Protein AF-N9E6F7-F1 (afdb_monomer)

Organism: NCBI:txid1217649

pLDDT: mean 86.63, std 19.4, range [39.22, 98.81]

Nearest PDB structures (foldseek):
  2wmn-assembly1_A-2  TM=3.950E-01  e=1.455E+00  Homo sapiens
  5l89-assembly3_Y  TM=5.955E-01  e=9.125E+00  Rhodospirillum rubrum

Sequence (108 aa):
MKKILLICLATLIVGCEKQPEKVDNSSIQKQFDESDKKIEGFLDILDDPNADKELQRKVLCTDYPKIYEQEYLPALLKLSNDEPKEKLIDDFKITTDYYSQKLKIVCD

Structure (mmCIF, N/CA/C/O backbone):
data_AF-N9E6F7-F1
#
_entry.id   AF-N9E6F7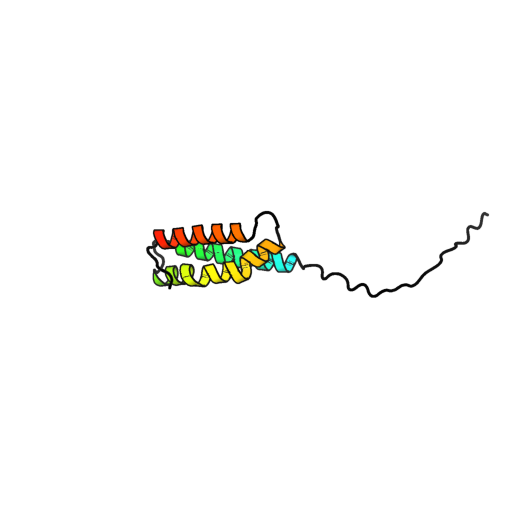-F1
#
loop_
_atom_site.group_PDB
_atom_site.id
_atom_site.type_symbol
_atom_site.label_atom_id
_atom_site.label_alt_id
_atom_site.label_comp_id
_atom_site.label_asym_id
_atom_site.label_entity_id
_atom_site.label_seq_id
_atom_site.pdbx_PDB_ins_code
_atom_site.Cartn_x
_atom_site.Cartn_y
_atom_site.Cartn_z
_atom_site.occupancy
_atom_site.B_iso_or_equiv
_atom_site.auth_seq_id
_atom_site.auth_comp_id
_atom_site.auth_asym_id
_atom_site.auth_atom_id
_atom_site.pdbx_PDB_model_num
ATOM 1 N N . MET A 1 1 ? 58.920 -5.737 -49.117 1.00 42.66 1 MET A N 1
ATOM 2 C CA . MET A 1 1 ? 58.038 -4.732 -49.751 1.00 42.66 1 MET A CA 1
ATOM 3 C C . MET A 1 1 ? 56.847 -5.439 -50.387 1.00 42.66 1 MET A C 1
ATOM 5 O O . MET A 1 1 ? 57.012 -6.070 -51.419 1.00 42.66 1 MET A O 1
ATOM 9 N N . LYS A 1 2 ? 55.668 -5.384 -49.763 1.00 39.22 2 LYS A N 1
ATOM 10 C CA . LYS A 1 2 ? 54.398 -5.812 -50.368 1.00 39.22 2 LYS A CA 1
ATOM 11 C C . LYS A 1 2 ? 53.350 -4.793 -49.930 1.00 39.22 2 LYS A C 1
ATOM 13 O O . LYS A 1 2 ? 53.073 -4.670 -48.743 1.00 39.22 2 LYS A O 1
ATOM 18 N N . LYS A 1 3 ? 52.904 -3.976 -50.884 1.00 44.50 3 LYS A N 1
ATOM 19 C CA . LYS A 1 3 ? 51.923 -2.907 -50.685 1.00 44.50 3 LYS A CA 1
ATOM 20 C C . LYS A 1 3 ? 50.540 -3.554 -50.681 1.00 44.50 3 LYS A C 1
ATOM 22 O O . LYS A 1 3 ? 50.156 -4.141 -51.686 1.00 44.50 3 LYS A O 1
ATOM 27 N N . ILE A 1 4 ? 49.821 -3.458 -49.572 1.00 56.62 4 ILE A N 1
ATOM 28 C CA . ILE A 1 4 ? 48.377 -3.689 -49.533 1.00 56.62 4 ILE A CA 1
ATOM 29 C C . ILE A 1 4 ? 47.777 -2.290 -49.448 1.00 56.62 4 ILE A C 1
ATOM 31 O O . ILE A 1 4 ? 47.978 -1.611 -48.444 1.00 56.62 4 ILE A O 1
ATOM 35 N N . LEU A 1 5 ? 47.133 -1.827 -50.521 1.00 49.12 5 LEU A N 1
ATOM 36 C CA . LEU A 1 5 ? 46.370 -0.584 -50.486 1.00 49.12 5 LEU A CA 1
ATOM 37 C C . LEU A 1 5 ? 44.882 -0.921 -50.537 1.00 49.12 5 LEU A C 1
ATOM 39 O O . LEU A 1 5 ? 44.412 -1.606 -51.443 1.00 49.12 5 LEU A O 1
ATOM 43 N N . LEU A 1 6 ? 44.220 -0.458 -49.482 1.00 48.22 6 LEU A N 1
ATOM 44 C CA . LEU A 1 6 ? 42.845 -0.677 -49.079 1.00 48.22 6 LEU A CA 1
ATOM 45 C C . LEU A 1 6 ? 41.818 -0.263 -50.138 1.00 48.22 6 LEU A C 1
ATOM 47 O O . LEU A 1 6 ? 41.867 0.843 -50.672 1.00 48.22 6 LEU A O 1
ATOM 51 N N . ILE A 1 7 ? 40.805 -1.112 -50.300 1.00 55.66 7 ILE A N 1
ATOM 52 C CA . ILE A 1 7 ? 39.472 -0.733 -50.766 1.00 55.66 7 ILE A CA 1
ATOM 53 C C . ILE A 1 7 ? 38.606 -0.601 -49.510 1.00 55.66 7 ILE A C 1
ATOM 55 O O . ILE A 1 7 ? 38.326 -1.604 -48.862 1.00 55.66 7 ILE A O 1
ATOM 59 N N . CYS A 1 8 ? 38.183 0.617 -49.171 1.00 47.53 8 CYS A N 1
ATOM 60 C CA . CYS A 1 8 ? 37.101 0.852 -48.214 1.00 47.53 8 CYS A CA 1
ATOM 61 C C . CYS A 1 8 ? 36.100 1.818 -48.844 1.00 47.53 8 CYS A C 1
ATOM 63 O O . CYS A 1 8 ? 36.339 3.020 -48.947 1.00 47.53 8 CYS A O 1
ATOM 65 N N . LEU A 1 9 ? 34.988 1.250 -49.299 1.00 47.88 9 LEU A N 1
ATOM 66 C CA . LEU A 1 9 ? 33.821 1.953 -49.802 1.00 47.88 9 LEU A CA 1
ATOM 67 C C . LEU A 1 9 ? 33.026 2.455 -48.585 1.00 47.88 9 LEU A C 1
ATOM 69 O O . LEU A 1 9 ? 32.324 1.683 -47.939 1.00 47.88 9 LEU A O 1
ATOM 73 N N . ALA A 1 10 ? 33.185 3.727 -48.225 1.00 51.00 10 ALA A N 1
ATOM 74 C CA . ALA A 1 10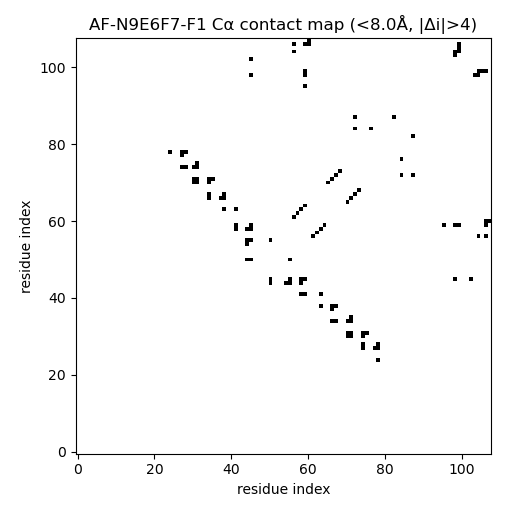 ? 32.410 4.342 -47.153 1.00 51.00 10 ALA A CA 1
ATOM 75 C C . ALA A 1 10 ? 31.055 4.807 -47.703 1.00 51.00 10 ALA A C 1
ATOM 77 O O . ALA A 1 10 ? 30.921 5.914 -48.223 1.00 51.00 10 ALA A O 1
ATOM 78 N N . THR A 1 11 ? 30.037 3.954 -47.601 1.00 52.72 11 THR A N 1
ATOM 79 C CA . THR A 1 11 ? 28.641 4.373 -47.748 1.00 52.72 11 THR A CA 1
ATOM 80 C C . THR A 1 11 ? 28.215 5.092 -46.473 1.00 52.72 11 THR A C 1
ATOM 82 O O . THR A 1 11 ? 27.916 4.464 -45.459 1.00 52.72 11 THR A O 1
ATOM 85 N N . LEU A 1 12 ? 28.198 6.423 -46.522 1.00 53.66 12 LEU A N 1
ATOM 86 C CA . LEU A 1 12 ? 27.534 7.257 -45.527 1.00 53.66 12 LEU A CA 1
ATOM 87 C C . LEU A 1 12 ? 26.023 7.165 -45.752 1.00 53.66 12 LEU A C 1
ATOM 89 O O . LEU A 1 12 ? 25.440 7.974 -46.466 1.00 53.66 12 LEU A O 1
ATOM 93 N N . ILE A 1 13 ? 25.392 6.166 -45.142 1.00 54.69 13 ILE A N 1
ATOM 94 C CA . ILE A 1 13 ? 23.952 6.192 -44.891 1.00 54.69 13 ILE A CA 1
ATOM 95 C C . ILE A 1 13 ? 23.802 6.484 -43.404 1.00 54.69 13 ILE A C 1
ATOM 97 O O . ILE A 1 13 ? 23.622 5.585 -42.590 1.00 54.69 13 ILE A O 1
ATOM 101 N N . VAL A 1 14 ? 23.933 7.756 -43.028 1.00 52.69 14 VAL A N 1
ATOM 102 C CA . VAL A 1 14 ? 23.480 8.204 -41.707 1.00 52.69 14 VAL A CA 1
ATOM 103 C C . VAL A 1 14 ? 21.965 8.352 -41.814 1.00 52.69 14 VAL A C 1
ATOM 105 O O . VAL A 1 14 ? 21.426 9.446 -41.955 1.00 52.69 14 VAL A O 1
ATOM 108 N N . GLY A 1 15 ? 21.273 7.212 -41.847 1.00 47.09 15 GLY A N 1
ATOM 109 C CA . GLY A 1 15 ? 19.871 7.175 -41.479 1.00 47.09 15 GLY A CA 1
ATOM 110 C C . GLY A 1 15 ? 19.807 7.596 -40.020 1.00 47.09 15 GLY A C 1
ATOM 111 O O . GLY A 1 15 ? 20.481 7.011 -39.177 1.00 47.09 15 GLY A O 1
ATOM 112 N N . CYS A 1 16 ? 19.060 8.654 -39.726 1.00 50.81 16 CYS A N 1
ATOM 113 C CA . CYS A 1 16 ? 18.705 9.004 -38.361 1.00 50.81 16 CYS A CA 1
ATOM 114 C C . CYS A 1 16 ? 17.790 7.884 -37.839 1.00 50.81 16 CYS A C 1
ATOM 116 O O . CYS A 1 16 ? 16.566 7.985 -37.900 1.00 50.81 16 CYS A O 1
ATOM 118 N N . GLU A 1 17 ? 18.374 6.767 -37.405 1.00 47.94 17 GLU A N 1
ATOM 119 C CA . GLU A 1 17 ? 17.670 5.834 -36.543 1.00 47.94 17 GLU A CA 1
ATOM 120 C C . GLU A 1 17 ? 17.374 6.611 -35.265 1.00 47.94 17 GLU A C 1
ATOM 122 O O . GLU A 1 17 ? 18.280 6.982 -34.515 1.00 47.94 17 GLU A O 1
ATOM 127 N N . LYS A 1 18 ? 16.091 6.917 -35.042 1.00 53.12 18 LYS A N 1
ATOM 128 C CA . LYS A 1 18 ? 15.608 7.243 -33.706 1.00 53.12 18 LYS A CA 1
ATOM 129 C C . LYS A 1 18 ? 16.030 6.077 -32.825 1.00 53.12 18 LYS A C 1
ATOM 131 O O . LYS A 1 18 ? 15.465 4.990 -32.914 1.00 53.12 18 LYS A O 1
ATOM 136 N N . GLN A 1 19 ? 17.077 6.307 -32.047 1.00 44.16 19 GLN A N 1
ATOM 137 C CA . GLN A 1 19 ? 17.545 5.395 -31.025 1.00 44.16 19 GLN A CA 1
ATOM 138 C C . GLN A 1 19 ? 16.320 5.043 -30.168 1.00 44.16 19 GLN A C 1
ATOM 140 O O . GLN A 1 19 ? 15.638 5.973 -29.726 1.00 44.16 19 GLN A O 1
ATOM 145 N N . PRO A 1 20 ? 15.968 3.755 -29.989 1.00 48.47 20 PRO A N 1
ATOM 146 C CA . PRO A 1 20 ? 14.868 3.410 -29.102 1.00 48.47 20 PRO A CA 1
ATOM 147 C C . PRO A 1 20 ? 15.202 4.015 -27.742 1.00 48.47 20 PRO A C 1
ATOM 149 O O . PRO A 1 20 ? 16.326 3.839 -27.258 1.00 48.47 20 PRO A O 1
ATOM 152 N N . GLU A 1 21 ? 14.274 4.799 -27.189 1.00 51.88 21 GLU A N 1
ATOM 153 C CA . GLU A 1 21 ? 14.399 5.362 -25.848 1.00 51.88 21 GLU A CA 1
ATOM 154 C C . GLU A 1 21 ? 14.789 4.212 -24.921 1.00 51.88 21 GLU A C 1
ATOM 156 O O . GLU A 1 21 ? 14.015 3.279 -24.700 1.00 51.88 21 GLU A O 1
ATOM 161 N N . LYS A 1 22 ? 16.045 4.210 -24.462 1.00 55.16 22 LYS A N 1
ATOM 162 C CA . LYS A 1 22 ? 16.490 3.241 -23.472 1.00 55.16 22 LYS A CA 1
ATOM 163 C C . LYS A 1 22 ? 15.675 3.554 -22.233 1.00 55.16 22 LYS A C 1
ATOM 165 O O . LYS A 1 22 ? 15.907 4.581 -21.604 1.00 55.16 22 LYS A O 1
ATOM 170 N N . VAL A 1 23 ? 14.703 2.696 -21.947 1.00 62.00 23 VAL A N 1
ATOM 171 C CA . VAL A 1 23 ? 13.989 2.646 -20.676 1.00 62.00 23 VAL A CA 1
ATOM 172 C C . VAL A 1 23 ? 15.038 2.813 -19.576 1.00 62.00 23 VAL A C 1
ATOM 174 O O . VAL A 1 23 ? 15.947 1.988 -19.454 1.00 62.00 23 VAL A O 1
ATOM 177 N N . ASP A 1 24 ? 14.999 3.944 -18.868 1.00 77.62 24 ASP A N 1
ATOM 178 C CA . ASP A 1 24 ? 15.973 4.240 -17.822 1.00 77.62 24 ASP A CA 1
ATOM 179 C C . ASP A 1 24 ? 15.633 3.393 -16.599 1.00 77.62 24 ASP A C 1
A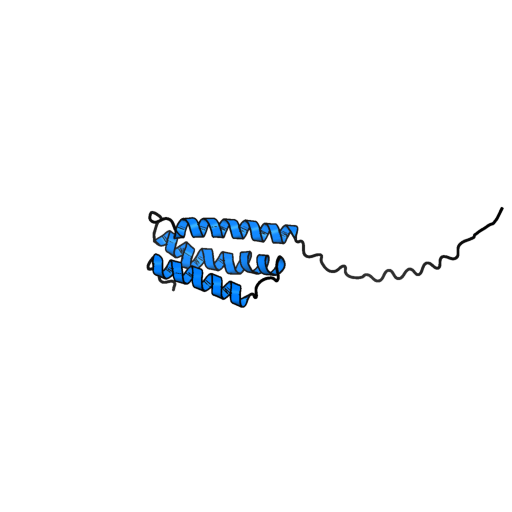TOM 181 O O . ASP A 1 24 ? 14.905 3.808 -15.693 1.00 77.62 24 ASP A O 1
ATOM 185 N N . ASN A 1 25 ? 16.161 2.171 -16.606 1.00 81.56 25 ASN A N 1
ATOM 186 C CA . ASN A 1 25 ? 15.986 1.212 -15.526 1.00 81.56 25 ASN A CA 1
ATOM 187 C C . ASN A 1 25 ? 16.418 1.794 -14.174 1.00 81.56 25 ASN A C 1
ATOM 189 O O . ASN A 1 25 ? 15.869 1.386 -13.160 1.00 81.56 25 ASN A O 1
ATOM 193 N N . SER A 1 26 ? 17.337 2.771 -14.131 1.00 88.62 26 SER A N 1
ATOM 194 C CA . SER A 1 26 ? 17.747 3.396 -12.869 1.00 88.62 26 SER A CA 1
ATOM 195 C C . SER A 1 26 ? 16.647 4.281 -12.276 1.00 88.62 26 SER A C 1
ATOM 197 O O . SER A 1 26 ? 16.376 4.210 -11.078 1.00 88.62 26 SER A O 1
ATOM 199 N N . SER A 1 27 ? 15.948 5.055 -13.112 1.00 93.75 27 SER A N 1
ATOM 200 C CA . SER A 1 27 ? 14.810 5.867 -12.676 1.00 93.75 27 SER A CA 1
ATOM 201 C C . SER A 1 27 ? 13.613 5.006 -12.279 1.00 93.75 27 SER A C 1
ATOM 203 O O . SER A 1 27 ? 12.904 5.353 -11.337 1.00 93.75 27 SER A O 1
ATOM 205 N N . ILE A 1 28 ? 13.370 3.901 -12.989 1.00 94.62 28 ILE A N 1
ATOM 206 C CA . ILE A 1 28 ? 12.253 2.994 -12.686 1.00 94.62 28 ILE A CA 1
ATOM 207 C C . ILE A 1 28 ? 12.533 2.209 -11.408 1.00 94.62 28 ILE A C 1
ATOM 209 O O . ILE A 1 28 ? 11.644 2.112 -10.569 1.00 94.62 28 ILE A O 1
ATOM 213 N N . GLN A 1 29 ? 13.762 1.717 -11.225 1.00 96.06 29 GLN A N 1
ATOM 214 C CA . GLN A 1 29 ? 14.172 1.064 -9.983 1.00 96.06 29 GLN A CA 1
ATOM 215 C C . GLN A 1 29 ? 13.997 2.008 -8.796 1.00 96.06 29 GLN A C 1
ATOM 217 O O . GLN A 1 29 ? 13.399 1.634 -7.798 1.00 96.06 29 GLN A O 1
ATOM 222 N N . LYS A 1 30 ? 14.426 3.267 -8.932 1.00 96.94 30 LYS A N 1
ATOM 223 C CA . LYS A 1 30 ? 14.234 4.266 -7.881 1.00 96.94 30 LYS A CA 1
ATOM 224 C C . LYS A 1 30 ? 12.753 4.495 -7.555 1.00 96.94 30 LYS A C 1
ATOM 226 O O . LYS A 1 30 ? 12.404 4.573 -6.383 1.00 96.94 30 LYS A O 1
ATOM 231 N N . GLN A 1 31 ? 11.889 4.606 -8.568 1.00 96.56 31 GLN A N 1
ATOM 232 C CA . GLN A 1 31 ? 10.445 4.746 -8.351 1.00 96.56 31 GLN A CA 1
ATOM 233 C C . GLN A 1 31 ? 9.868 3.522 -7.627 1.00 96.56 31 GLN A C 1
ATOM 235 O O . GLN A 1 31 ? 9.075 3.688 -6.701 1.00 96.56 31 GLN A O 1
ATOM 240 N N . PHE A 1 32 ? 10.282 2.315 -8.026 1.00 97.38 32 PHE A N 1
ATOM 241 C CA . PHE A 1 32 ? 9.904 1.076 -7.356 1.00 97.38 32 PHE A CA 1
ATOM 242 C C . PHE A 1 32 ? 10.326 1.109 -5.883 1.00 97.38 32 PHE A C 1
ATOM 244 O O . PHE A 1 32 ? 9.451 1.063 -5.025 1.00 97.38 32 PHE A O 1
ATOM 251 N N . ASP A 1 33 ? 11.613 1.320 -5.593 1.00 98.19 33 ASP A N 1
ATOM 252 C CA . ASP A 1 33 ? 12.167 1.333 -4.231 1.00 98.19 33 ASP A CA 1
ATOM 253 C C . ASP A 1 33 ? 11.481 2.379 -3.329 1.00 98.19 33 ASP A C 1
ATOM 255 O O . ASP A 1 33 ? 11.178 2.124 -2.163 1.00 98.19 33 ASP A O 1
ATOM 259 N N . GLU A 1 34 ? 11.210 3.579 -3.856 1.00 98.50 34 GLU A N 1
ATOM 260 C CA . GLU A 1 34 ? 10.521 4.635 -3.107 1.00 98.50 34 GLU A CA 1
ATOM 261 C C . GLU A 1 34 ? 9.063 4.273 -2.805 1.00 98.50 34 GLU A C 1
ATOM 263 O O . GLU A 1 34 ? 8.573 4.568 -1.713 1.00 98.50 34 GLU A O 1
ATOM 268 N N . SER A 1 35 ? 8.362 3.654 -3.757 1.00 98.56 35 SER A N 1
ATOM 269 C CA . SER A 1 35 ? 6.977 3.214 -3.567 1.00 98.56 35 SER A CA 1
ATOM 270 C C . SER A 1 35 ? 6.868 1.997 -2.646 1.00 98.56 35 SER A C 1
ATOM 272 O O . SER A 1 35 ? 5.985 1.974 -1.792 1.00 98.56 35 SER A O 1
ATOM 274 N N . ASP A 1 36 ? 7.801 1.050 -2.743 1.00 98.50 36 ASP A N 1
ATOM 275 C CA . ASP A 1 36 ? 7.896 -0.138 -1.890 1.00 98.50 36 ASP A CA 1
ATOM 276 C C . ASP A 1 36 ? 8.096 0.269 -0.427 1.00 98.50 36 ASP A C 1
ATOM 278 O O . ASP A 1 36 ? 7.307 -0.089 0.442 1.00 98.50 36 ASP A O 1
ATOM 282 N N . LYS A 1 37 ? 9.029 1.191 -0.170 1.00 98.81 37 LYS A N 1
ATOM 283 C CA . LYS A 1 37 ? 9.246 1.753 1.169 1.00 98.81 37 LYS A CA 1
ATOM 284 C C . LYS A 1 37 ? 8.018 2.473 1.744 1.00 98.81 37 LYS A C 1
ATOM 286 O O . LYS A 1 37 ? 7.797 2.461 2.955 1.00 98.81 37 LYS A O 1
ATOM 291 N N . LYS A 1 38 ? 7.222 3.154 0.909 1.00 98.75 38 LYS A N 1
ATOM 292 C CA . LYS A 1 38 ? 5.950 3.752 1.366 1.00 98.75 38 LYS A CA 1
ATOM 293 C C . LYS A 1 38 ? 4.958 2.659 1.761 1.00 98.75 38 LYS A C 1
ATOM 295 O O . LYS A 1 38 ? 4.289 2.807 2.779 1.00 98.75 38 LYS A O 1
ATOM 300 N N . ILE A 1 39 ? 4.881 1.588 0.970 1.00 98.81 39 ILE A N 1
ATOM 301 C CA . ILE A 1 39 ? 4.021 0.434 1.239 1.00 98.81 39 ILE A CA 1
ATOM 302 C C . ILE A 1 39 ? 4.424 -0.246 2.549 1.00 98.81 39 ILE A C 1
ATOM 304 O O . ILE A 1 39 ? 3.545 -0.478 3.372 1.00 98.81 39 ILE A O 1
ATOM 308 N N . GLU A 1 40 ? 5.715 -0.471 2.803 1.00 98.75 40 GLU A N 1
ATOM 309 C CA . GLU A 1 40 ? 6.201 -0.979 4.096 1.00 98.75 40 GLU A CA 1
ATOM 310 C C . GLU A 1 40 ? 5.666 -0.136 5.267 1.00 98.75 40 GLU A C 1
ATOM 312 O O . GLU A 1 40 ? 5.055 -0.666 6.193 1.00 98.75 40 GLU A O 1
ATOM 317 N N . GLY A 1 41 ? 5.783 1.194 5.178 1.00 98.75 41 GLY A N 1
ATOM 318 C CA . GLY A 1 41 ? 5.261 2.097 6.208 1.00 98.75 41 GLY A CA 1
ATOM 319 C C . GLY A 1 41 ? 3.733 2.066 6.355 1.00 98.75 41 GLY A C 1
ATOM 320 O O . G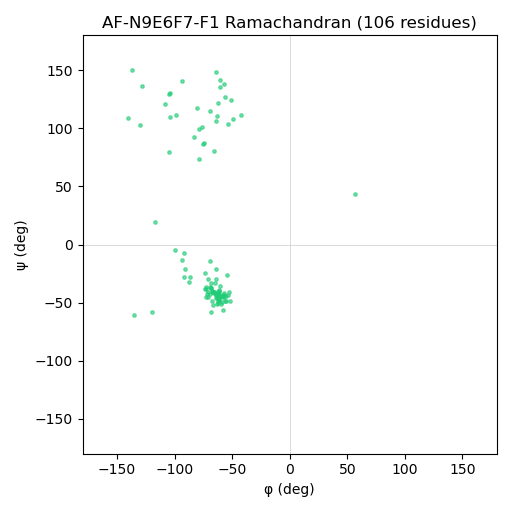LY A 1 41 ? 3.209 2.286 7.447 1.00 98.75 41 GLY A O 1
ATOM 321 N N . PHE A 1 42 ? 2.991 1.781 5.283 1.00 98.81 42 PHE A N 1
ATOM 322 C CA . PHE A 1 42 ? 1.548 1.558 5.369 1.00 98.81 42 PHE A CA 1
ATOM 323 C C . PHE A 1 42 ? 1.220 0.258 6.096 1.00 98.81 42 PHE A C 1
ATOM 325 O O . PHE A 1 42 ? 0.322 0.254 6.937 1.00 98.81 42 PHE A O 1
ATOM 332 N N . LEU A 1 43 ? 1.949 -0.821 5.811 1.00 98.81 43 LEU A N 1
ATOM 333 C CA . LEU A 1 43 ? 1.771 -2.103 6.489 1.00 98.81 43 LEU A CA 1
ATOM 334 C C . LEU A 1 43 ? 2.075 -1.979 7.986 1.00 98.81 43 LEU A C 1
ATOM 336 O O . LEU A 1 43 ? 1.267 -2.436 8.790 1.00 98.81 43 LEU A O 1
ATOM 340 N N . ASP A 1 44 ? 3.127 -1.247 8.368 1.00 98.75 44 ASP A N 1
ATOM 341 C CA . ASP A 1 44 ? 3.434 -0.949 9.774 1.00 98.75 44 ASP A CA 1
ATO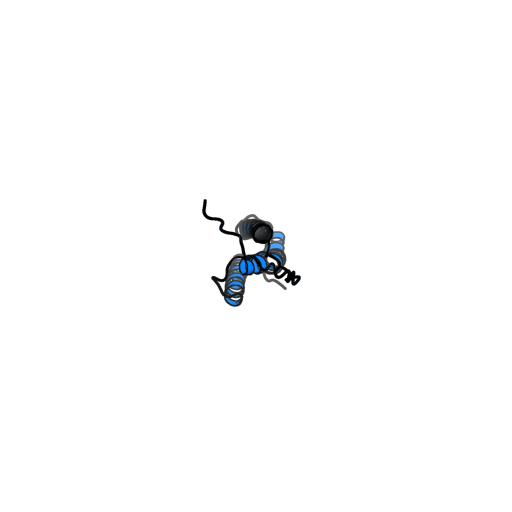M 342 C C . ASP A 1 44 ? 2.246 -0.287 10.503 1.00 98.75 44 ASP A C 1
ATOM 344 O O . ASP A 1 44 ? 1.882 -0.686 11.610 1.00 98.75 44 ASP A O 1
ATOM 348 N N . ILE A 1 45 ? 1.584 0.693 9.871 1.00 98.75 45 ILE A N 1
ATOM 349 C CA . ILE A 1 45 ? 0.395 1.367 10.431 1.00 98.75 45 ILE A CA 1
ATOM 350 C C . ILE A 1 45 ? -0.798 0.406 10.543 1.00 98.75 45 ILE A C 1
ATOM 352 O O . ILE A 1 45 ? -1.561 0.452 11.515 1.00 98.75 45 ILE A O 1
ATOM 356 N N . LEU A 1 46 ? -1.002 -0.440 9.532 1.00 98.75 46 LEU A N 1
ATOM 357 C CA . LEU A 1 46 ? -2.116 -1.389 9.496 1.00 98.75 46 LEU A CA 1
ATOM 358 C C . LEU A 1 46 ? -1.920 -2.566 10.465 1.00 98.75 46 LEU A C 1
ATOM 360 O O . LEU A 1 46 ? -2.905 -3.165 10.909 1.00 98.75 46 LEU A O 1
ATOM 364 N N . ASP A 1 47 ? -0.674 -2.892 10.811 1.00 98.56 47 ASP A N 1
ATOM 365 C CA . ASP A 1 47 ? -0.333 -3.949 11.759 1.00 98.56 47 ASP A CA 1
ATOM 366 C C . ASP A 1 47 ? -0.201 -3.479 13.209 1.00 98.56 47 ASP A C 1
ATOM 368 O O . ASP A 1 47 ? -0.394 -4.303 14.108 1.00 98.56 47 ASP A O 1
ATOM 372 N N . ASP A 1 48 ? 0.032 -2.186 13.459 1.00 98.38 48 ASP A N 1
ATOM 373 C CA . ASP A 1 48 ? 0.087 -1.635 14.814 1.00 98.38 48 ASP A CA 1
ATOM 374 C C . ASP A 1 48 ? -1.305 -1.637 15.489 1.00 98.38 48 ASP A C 1
ATOM 376 O O . ASP A 1 48 ? -2.216 -0.911 15.070 1.00 98.38 48 ASP A O 1
ATOM 380 N N . PRO A 1 49 ? -1.504 -2.409 16.577 1.00 96.12 49 PRO A N 1
ATOM 381 C CA . PRO A 1 49 ? -2.770 -2.421 17.307 1.00 96.12 49 PRO A CA 1
ATOM 382 C C . PRO A 1 49 ? -3.057 -1.113 18.062 1.00 96.12 49 PRO A C 1
ATOM 384 O O . PRO A 1 49 ? -4.192 -0.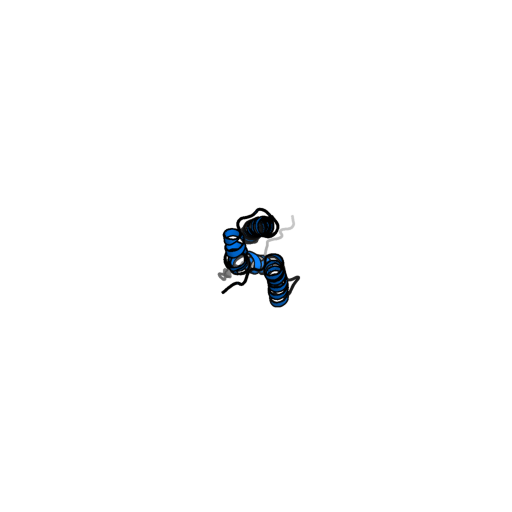917 18.498 1.00 96.12 49 PRO A O 1
ATOM 387 N N . ASN A 1 50 ? -2.058 -0.241 18.237 1.00 97.62 50 ASN A N 1
ATOM 388 C CA . ASN A 1 50 ? -2.179 1.043 18.930 1.00 97.62 50 ASN A CA 1
ATOM 389 C C . ASN A 1 50 ? -2.320 2.235 17.975 1.00 97.62 50 ASN A C 1
ATOM 391 O O . ASN A 1 50 ? -2.505 3.360 18.446 1.00 97.62 50 ASN A O 1
ATOM 395 N N . ALA A 1 51 ? -2.229 2.015 16.660 1.00 97.62 51 ALA A N 1
ATOM 396 C CA . ALA A 1 51 ? -2.402 3.079 15.686 1.00 97.62 51 ALA A CA 1
ATOM 397 C C . ALA A 1 51 ? -3.826 3.650 15.732 1.00 97.62 51 ALA A C 1
ATOM 399 O O . ALA A 1 51 ? -4.808 2.957 16.014 1.00 97.62 51 ALA A O 1
ATOM 400 N N . ASP A 1 52 ? -3.933 4.941 15.421 1.00 97.94 52 ASP A N 1
ATOM 401 C CA . ASP A 1 52 ? -5.218 5.617 15.315 1.00 97.94 52 ASP A CA 1
ATOM 402 C C . ASP A 1 52 ? -6.095 4.976 14.222 1.00 97.94 52 ASP A C 1
ATOM 404 O O . ASP A 1 52 ? -5.638 4.681 13.114 1.00 97.94 52 ASP A O 1
ATOM 408 N N . LYS A 1 53 ? -7.381 4.766 14.527 1.00 97.62 53 LYS A N 1
ATOM 409 C CA . LYS A 1 53 ? -8.306 4.062 13.628 1.00 97.62 53 LYS A CA 1
ATOM 410 C C . LYS A 1 53 ? -8.617 4.838 12.354 1.00 97.62 53 LYS A C 1
ATOM 412 O O . LYS A 1 53 ? -8.801 4.224 11.302 1.00 97.62 53 LYS A O 1
ATOM 417 N N . GLU A 1 54 ? -8.662 6.162 12.426 1.00 97.88 54 GLU A N 1
ATOM 418 C CA . GLU A 1 54 ? -8.905 7.006 11.258 1.00 97.88 54 GLU A CA 1
ATOM 419 C C . GLU A 1 54 ? -7.674 7.024 10.350 1.00 97.88 54 GLU A C 1
ATOM 421 O O . GLU A 1 54 ? -7.812 6.959 9.127 1.00 97.88 54 GLU A O 1
ATOM 426 N N . LEU A 1 55 ? -6.472 7.016 10.937 1.00 98.50 55 LEU A N 1
ATOM 427 C CA . LEU A 1 55 ? -5.228 6.833 10.195 1.00 98.50 55 LEU A CA 1
ATOM 428 C C . LEU A 1 55 ? -5.191 5.470 9.493 1.00 98.50 55 LEU A C 1
ATOM 430 O O . LEU A 1 55 ? -4.920 5.419 8.293 1.00 98.50 55 LEU A O 1
ATOM 434 N N . GLN A 1 56 ? -5.529 4.384 10.195 1.00 98.75 56 GLN A N 1
ATOM 435 C CA . GLN A 1 56 ? -5.639 3.052 9.589 1.00 98.75 56 GLN A CA 1
ATOM 436 C C . GLN A 1 56 ? -6.641 3.035 8.428 1.00 98.75 56 GLN A C 1
ATOM 438 O O . GLN A 1 56 ? -6.337 2.488 7.370 1.00 98.75 56 GLN A O 1
ATOM 443 N N . ARG A 1 57 ? -7.812 3.676 8.582 1.00 98.62 57 ARG A N 1
ATOM 444 C CA . ARG A 1 57 ? -8.803 3.784 7.498 1.00 98.62 57 ARG A CA 1
ATOM 445 C C . ARG A 1 57 ? -8.257 4.564 6.309 1.00 98.62 57 ARG A C 1
ATOM 447 O O . ARG A 1 57 ? -8.409 4.116 5.178 1.00 98.62 57 ARG A O 1
ATOM 454 N N . LYS A 1 58 ? -7.606 5.705 6.544 1.00 98.62 58 LYS A N 1
ATOM 455 C CA . LYS A 1 58 ? -7.013 6.522 5.477 1.00 98.62 58 LYS A CA 1
ATOM 456 C C . LYS A 1 58 ? -5.943 5.748 4.704 1.00 98.62 58 LYS A C 1
ATOM 458 O O . LYS A 1 58 ? -5.933 5.782 3.474 1.00 98.62 58 LYS A O 1
ATOM 463 N N . VAL A 1 59 ? -5.073 5.033 5.417 1.00 98.75 59 VAL A N 1
ATOM 464 C CA . VAL A 1 59 ? -4.035 4.204 4.801 1.00 98.75 59 VAL A CA 1
ATOM 465 C C . VAL A 1 59 ? -4.661 3.086 3.975 1.00 98.75 59 VAL A C 1
ATOM 467 O O . VAL A 1 59 ? -4.351 2.972 2.792 1.00 98.75 59 VAL A O 1
ATOM 470 N N . LEU A 1 60 ? -5.585 2.319 4.560 1.00 98.75 60 LEU A N 1
ATOM 471 C CA . LEU A 1 60 ? -6.207 1.175 3.897 1.00 98.75 60 LEU A CA 1
ATOM 472 C C . LEU A 1 60 ? -7.039 1.573 2.673 1.00 98.75 60 LEU A C 1
ATOM 474 O O . LEU A 1 60 ? -6.938 0.937 1.630 1.00 98.75 60 LEU A O 1
ATOM 478 N N . CYS A 1 61 ? -7.869 2.608 2.801 1.00 98.56 61 CYS A N 1
ATOM 479 C CA . CYS A 1 61 ? -8.879 2.942 1.799 1.00 98.56 61 CYS A CA 1
ATOM 480 C C . CYS A 1 61 ? -8.413 3.975 0.771 1.00 98.56 61 CYS A C 1
ATOM 482 O O . CYS A 1 61 ? -9.101 4.201 -0.220 1.00 98.56 61 CYS A O 1
ATOM 484 N N . THR A 1 62 ? -7.295 4.668 1.003 1.00 98.56 62 THR A N 1
ATOM 485 C CA . THR A 1 62 ? -6.850 5.743 0.104 1.00 98.56 62 THR A CA 1
ATOM 486 C C . THR A 1 62 ? -5.367 5.670 -0.200 1.00 98.56 62 THR A C 1
ATOM 488 O O . THR A 1 62 ? -5.000 5.544 -1.367 1.00 98.56 62 THR A O 1
ATOM 491 N N . ASP A 1 63 ? -4.505 5.775 0.811 1.00 98.75 63 ASP A N 1
ATOM 492 C CA . ASP A 1 63 ? -3.081 6.008 0.548 1.00 98.75 63 ASP A CA 1
ATOM 493 C C . ASP A 1 63 ? -2.403 4.771 -0.046 1.00 98.75 63 ASP A C 1
ATOM 495 O O . ASP A 1 63 ? -1.685 4.890 -1.041 1.00 98.75 63 ASP A O 1
ATOM 499 N N . TYR A 1 64 ? -2.670 3.587 0.512 1.00 98.69 64 TYR A N 1
ATOM 500 C CA . TYR A 1 64 ? -2.069 2.346 0.040 1.00 98.69 64 TYR A CA 1
ATOM 501 C C . TYR A 1 64 ? -2.556 1.973 -1.373 1.00 98.69 64 TYR A C 1
ATOM 503 O O . TYR A 1 64 ? -1.697 1.861 -2.252 1.00 98.69 64 TYR A O 1
ATOM 511 N N . PRO A 1 65 ? -3.873 1.908 -1.677 1.00 98.56 65 PRO A N 1
ATOM 512 C CA . PRO A 1 65 ? -4.341 1.677 -3.049 1.00 98.56 65 PRO A CA 1
ATOM 513 C C . PRO A 1 65 ? -3.760 2.665 -4.057 1.00 98.56 65 PRO A C 1
ATOM 515 O O . PRO A 1 65 ? -3.277 2.268 -5.116 1.00 98.56 65 PRO A O 1
ATOM 518 N N . LYS A 1 66 ? -3.707 3.953 -3.701 1.00 98.69 66 LYS A N 1
ATOM 519 C CA . LYS A 1 66 ? -3.171 4.983 -4.588 1.00 98.69 66 LYS A CA 1
ATOM 520 C C . LYS A 1 66 ? -1.696 4.757 -4.923 1.00 98.69 66 LYS A C 1
ATOM 522 O O . LYS A 1 66 ? -1.337 4.813 -6.096 1.00 98.69 66 LYS A O 1
ATOM 527 N N . ILE A 1 67 ? -0.840 4.530 -3.923 1.00 98.69 67 ILE A N 1
ATOM 528 C CA . ILE A 1 67 ? 0.595 4.299 -4.161 1.00 98.69 67 ILE A CA 1
ATOM 529 C C . ILE A 1 67 ? 0.814 2.988 -4.915 1.00 98.69 67 ILE A C 1
ATOM 531 O O . ILE A 1 67 ? 1.621 2.953 -5.846 1.00 98.69 67 ILE A O 1
ATOM 535 N N . TYR A 1 68 ? 0.070 1.938 -4.560 1.00 98.62 68 TYR A N 1
ATOM 536 C CA . TYR A 1 68 ? 0.174 0.647 -5.225 1.00 98.62 68 TYR A CA 1
ATOM 537 C C . TYR A 1 68 ? -0.143 0.763 -6.723 1.00 98.62 68 TYR A C 1
ATOM 539 O O . TYR A 1 68 ? 0.659 0.366 -7.566 1.00 98.62 68 TYR A O 1
ATOM 547 N N . GLU A 1 69 ? -1.277 1.372 -7.070 1.00 97.94 69 GLU A N 1
ATOM 548 C CA . GLU A 1 69 ? -1.743 1.466 -8.456 1.00 97.94 69 GLU A CA 1
ATOM 549 C C . GLU A 1 69 ? -0.952 2.467 -9.304 1.00 97.94 69 GLU A C 1
ATOM 5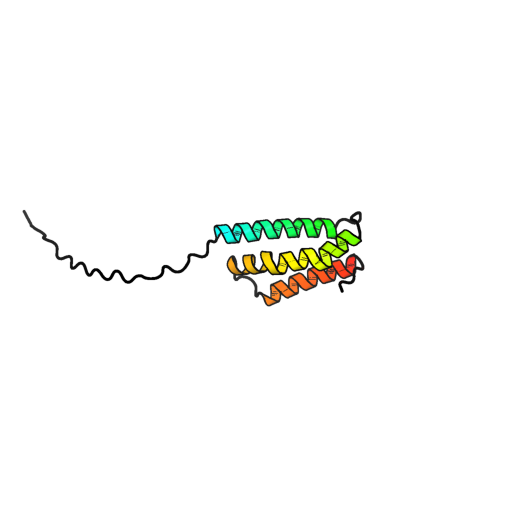51 O O . GLU A 1 69 ? -0.727 2.229 -10.493 1.00 97.94 69 GLU A O 1
ATOM 556 N N . GLN A 1 70 ? -0.562 3.607 -8.725 1.00 98.25 70 GLN A N 1
ATOM 557 C CA . GLN A 1 70 ? 0.013 4.721 -9.486 1.00 98.25 70 GLN A CA 1
ATOM 558 C C . GLN A 1 70 ? 1.537 4.667 -9.570 1.00 98.25 70 GLN A C 1
ATOM 560 O O . GLN A 1 70 ? 2.108 5.180 -10.535 1.00 98.25 70 GLN A O 1
ATOM 565 N N . GLU A 1 71 ? 2.199 4.071 -8.578 1.00 98.06 71 GLU A N 1
ATOM 566 C CA . GLU A 1 71 ? 3.658 4.081 -8.481 1.00 98.06 71 GLU A CA 1
ATOM 567 C C . GLU A 1 71 ? 4.242 2.668 -8.518 1.00 98.06 71 GLU A C 1
ATOM 569 O O . GLU A 1 71 ? 5.015 2.362 -9.427 1.00 98.06 71 GLU A O 1
ATOM 574 N N . TYR A 1 72 ? 3.833 1.805 -7.586 1.00 98.19 72 TYR A N 1
ATOM 575 C CA . TYR A 1 72 ? 4.455 0.496 -7.384 1.00 98.19 72 TYR A CA 1
ATOM 576 C C . TYR A 1 72 ? 4.206 -0.466 -8.545 1.00 98.19 72 TYR A C 1
ATOM 578 O O . TYR A 1 72 ? 5.148 -0.921 -9.195 1.00 98.19 72 TYR A O 1
ATOM 586 N N . LEU A 1 73 ? 2.937 -0.745 -8.857 1.00 97.38 73 LEU A N 1
ATOM 587 C CA . LEU A 1 73 ? 2.559 -1.725 -9.873 1.00 97.38 73 LEU A CA 1
ATOM 588 C C . LEU A 1 73 ? 3.107 -1.360 -11.267 1.00 97.38 73 LEU A C 1
ATOM 590 O O . LEU A 1 73 ? 3.683 -2.232 -11.920 1.00 97.38 73 LEU A O 1
ATOM 594 N N . PRO A 1 74 ? 3.019 -0.101 -11.749 1.00 96.44 74 PRO A N 1
ATOM 595 C CA . PRO A 1 74 ? 3.608 0.269 -13.033 1.00 96.44 74 PRO A CA 1
ATOM 596 C C . PRO A 1 74 ? 5.136 0.164 -13.066 1.00 96.44 74 PRO A C 1
ATOM 598 O O . PRO A 1 74 ? 5.689 -0.116 -14.130 1.00 96.44 74 PRO A O 1
ATOM 601 N N . ALA A 1 75 ? 5.825 0.423 -11.949 1.00 96.94 75 ALA A N 1
ATOM 602 C CA . ALA A 1 75 ? 7.276 0.280 -11.873 1.00 96.94 75 ALA A CA 1
ATOM 603 C C . ALA A 1 75 ? 7.680 -1.202 -11.867 1.00 96.94 75 ALA A C 1
ATOM 605 O O . ALA A 1 75 ? 8.529 -1.601 -12.663 1.00 96.94 75 ALA A O 1
ATOM 606 N N . LEU A 1 76 ? 6.998 -2.029 -11.068 1.00 96.25 76 LEU A N 1
ATOM 607 C CA . LEU A 1 76 ? 7.205 -3.476 -11.008 1.00 96.25 76 LEU A CA 1
ATOM 608 C C . LEU A 1 76 ? 7.047 -4.133 -12.386 1.00 96.25 76 LEU A C 1
ATOM 610 O O . LEU A 1 76 ? 7.947 -4.839 -12.828 1.00 96.25 76 LEU A O 1
ATOM 614 N N . LEU A 1 77 ? 5.965 -3.825 -13.109 1.00 95.56 77 LEU A N 1
ATOM 615 C CA . LEU A 1 77 ? 5.698 -4.372 -14.450 1.00 95.56 77 LEU A CA 1
ATOM 616 C C . LEU A 1 77 ? 6.727 -3.955 -15.513 1.00 95.56 77 LEU A C 1
ATOM 618 O O . LEU A 1 77 ? 6.821 -4.581 -16.565 1.00 95.56 77 LEU A O 1
ATOM 622 N N . LYS A 1 78 ? 7.473 -2.866 -15.290 1.00 94.81 78 LYS A N 1
ATOM 623 C CA . LYS A 1 78 ? 8.570 -2.454 -16.182 1.00 94.81 78 LYS A CA 1
ATOM 624 C C . LYS A 1 78 ? 9.889 -3.139 -15.829 1.00 94.81 78 LYS A C 1
ATOM 626 O O . LYS A 1 78 ? 10.736 -3.283 -16.708 1.00 94.81 78 LYS A O 1
ATOM 631 N N . LEU A 1 79 ? 10.076 -3.513 -14.563 1.00 93.81 79 LEU A N 1
ATOM 632 C CA . LEU A 1 79 ? 11.291 -4.160 -14.059 1.00 93.81 79 LEU A CA 1
ATOM 633 C C . LEU A 1 79 ? 11.249 -5.684 -14.212 1.00 93.81 79 LEU A C 1
ATOM 635 O O . LEU A 1 79 ? 12.292 -6.297 -14.428 1.00 93.81 79 LEU A O 1
ATOM 639 N N . SER A 1 80 ? 10.063 -6.289 -14.119 1.00 87.75 80 SER A N 1
ATOM 640 C CA . SER A 1 80 ? 9.854 -7.736 -14.181 1.00 87.75 80 SER A CA 1
ATOM 641 C C . SER A 1 80 ? 8.640 -8.094 -15.045 1.00 87.75 80 SER A C 1
ATOM 643 O O . SER A 1 80 ? 7.675 -7.340 -15.137 1.00 87.75 80 SER A O 1
ATOM 645 N N . ASN A 1 81 ? 8.700 -9.276 -15.666 1.00 82.94 81 ASN A N 1
ATOM 646 C CA . ASN A 1 81 ? 7.580 -9.912 -16.368 1.00 82.94 81 ASN A CA 1
ATOM 647 C C . ASN A 1 81 ? 7.180 -11.244 -15.705 1.00 82.94 81 ASN A C 1
ATOM 649 O O . ASN A 1 81 ? 6.577 -12.094 -16.358 1.00 82.94 81 ASN A O 1
ATOM 653 N N . ASP A 1 82 ? 7.572 -11.458 -14.446 1.00 85.75 82 ASP A N 1
ATOM 654 C CA . ASP A 1 82 ? 7.427 -12.756 -13.775 1.00 85.75 82 ASP A CA 1
ATOM 655 C C . ASP A 1 82 ? 5.967 -13.083 -13.443 1.00 85.75 82 ASP A C 1
ATOM 657 O O . ASP A 1 82 ? 5.586 -14.251 -13.432 1.00 85.75 82 ASP A O 1
ATOM 661 N N . GLU A 1 83 ? 5.146 -12.057 -13.205 1.00 90.75 83 GLU A N 1
ATOM 662 C CA . GLU A 1 83 ? 3.753 -12.206 -12.791 1.00 90.75 83 GLU A CA 1
ATOM 663 C C . GLU A 1 83 ? 2.809 -11.382 -13.684 1.00 90.75 83 GLU A C 1
ATOM 665 O O . GLU A 1 83 ? 3.093 -10.212 -13.973 1.00 90.75 83 GLU A O 1
ATOM 670 N N . PRO A 1 84 ? 1.659 -11.943 -14.112 1.00 94.69 84 PRO A N 1
ATOM 671 C CA . PRO A 1 84 ? 0.634 -11.186 -14.818 1.00 94.69 84 PRO A CA 1
ATOM 672 C C . PRO A 1 84 ? 0.097 -10.037 -13.962 1.00 94.69 84 PRO A C 1
ATOM 674 O O . PRO A 1 84 ? -0.155 -10.199 -12.765 1.00 94.69 84 PRO A O 1
ATOM 677 N N . LYS A 1 85 ? -0.168 -8.889 -14.593 1.00 95.19 85 LYS A N 1
ATOM 678 C CA . LYS A 1 85 ? -0.726 -7.705 -13.923 1.00 95.19 85 LYS A CA 1
ATOM 679 C C . LYS A 1 85 ? -2.005 -8.028 -13.148 1.00 95.19 85 LYS A C 1
ATOM 681 O O . LYS A 1 85 ? -2.200 -7.517 -12.052 1.00 95.19 85 LYS A O 1
ATOM 686 N N . GLU A 1 86 ? -2.870 -8.856 -13.719 1.00 96.12 86 GLU A N 1
ATOM 687 C CA . GLU A 1 86 ? -4.149 -9.242 -13.125 1.00 96.12 86 GLU A CA 1
ATOM 688 C C . GLU A 1 86 ? -3.937 -10.000 -11.814 1.00 96.12 86 GLU A C 1
ATOM 690 O O . GLU A 1 86 ? -4.594 -9.697 -10.824 1.00 96.12 86 GLU A O 1
ATOM 695 N N . LYS A 1 87 ? -2.951 -10.905 -11.775 1.00 96.44 87 LYS A N 1
ATOM 696 C CA . LYS A 1 87 ? -2.609 -11.628 -10.551 1.00 96.44 87 LYS A CA 1
ATOM 697 C C . LYS A 1 87 ? -2.070 -10.687 -9.475 1.00 96.44 87 LYS A C 1
ATOM 699 O O . LYS A 1 87 ? -2.458 -10.812 -8.323 1.00 96.44 87 LYS A O 1
ATOM 704 N N . LEU A 1 88 ? -1.227 -9.720 -9.840 1.00 97.25 88 LEU A N 1
ATOM 705 C CA . LEU A 1 88 ? -0.719 -8.722 -8.891 1.00 97.25 88 LEU A CA 1
ATOM 706 C C . LEU A 1 88 ? -1.855 -7.873 -8.292 1.00 97.25 88 LEU A C 1
ATOM 708 O O . LEU A 1 88 ? -1.871 -7.617 -7.090 1.00 97.25 88 LEU A O 1
ATOM 712 N N . ILE A 1 89 ? -2.840 -7.487 -9.110 1.00 97.56 89 ILE A N 1
ATOM 713 C CA . ILE A 1 89 ? -4.044 -6.780 -8.646 1.00 97.56 89 ILE A CA 1
ATOM 714 C C . ILE A 1 89 ? -4.869 -7.658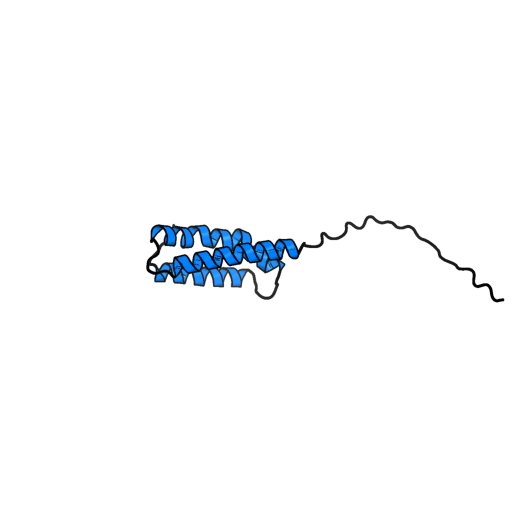 -7.696 1.00 97.56 89 ILE A C 1
ATOM 716 O O . ILE A 1 89 ? -5.312 -7.172 -6.655 1.00 97.56 89 ILE A O 1
ATOM 720 N N . ASP A 1 90 ? -5.052 -8.940 -8.018 1.00 98.00 90 ASP A N 1
ATOM 721 C CA . ASP A 1 90 ? -5.772 -9.882 -7.157 1.00 98.00 90 ASP A CA 1
ATOM 722 C C . ASP A 1 90 ? -5.046 -10.098 -5.819 1.00 98.00 90 ASP A C 1
ATOM 724 O O . ASP A 1 90 ? -5.677 -10.042 -4.761 1.00 98.00 90 ASP A O 1
ATOM 728 N N . ASP A 1 91 ? -3.719 -10.258 -5.837 1.00 97.88 91 ASP A N 1
ATOM 729 C CA . ASP A 1 91 ? -2.888 -10.397 -4.635 1.00 97.88 91 ASP A CA 1
ATOM 730 C C . ASP A 1 91 ? -2.982 -9.136 -3.745 1.00 97.88 91 ASP A C 1
ATOM 732 O O . ASP A 1 91 ? -3.103 -9.222 -2.514 1.00 97.88 91 ASP A O 1
ATOM 736 N N . PHE A 1 92 ? -3.021 -7.944 -4.353 1.00 98.25 92 PHE A N 1
ATOM 737 C CA . PHE A 1 92 ? -3.241 -6.686 -3.635 1.00 98.25 92 PHE A CA 1
ATOM 738 C C . PHE A 1 92 ? -4.653 -6.585 -3.039 1.00 98.25 92 PHE A C 1
ATOM 740 O O . PHE A 1 92 ? -4.824 -6.175 -1.884 1.00 98.25 92 PHE A O 1
ATOM 747 N N . LYS A 1 93 ? -5.678 -7.017 -3.782 1.00 98.06 93 LYS A N 1
ATOM 748 C CA . LYS A 1 93 ? -7.059 -7.067 -3.290 1.00 98.06 93 LYS A CA 1
ATOM 749 C C . LYS A 1 93 ? -7.197 -8.020 -2.102 1.00 98.06 93 LYS A C 1
ATOM 751 O O . LYS A 1 93 ? -7.803 -7.656 -1.102 1.00 98.06 93 LYS A O 1
ATOM 756 N N . ILE A 1 94 ? -6.592 -9.206 -2.165 1.00 98.50 94 ILE A N 1
ATOM 757 C CA . ILE A 1 94 ? -6.568 -10.160 -1.043 1.00 98.50 94 ILE A CA 1
ATOM 758 C C . ILE A 1 94 ? -5.930 -9.517 0.195 1.00 98.50 94 ILE A C 1
ATOM 760 O O . ILE A 1 94 ? -6.454 -9.644 1.303 1.00 98.50 94 ILE A O 1
ATOM 764 N N . THR A 1 95 ? -4.826 -8.793 0.005 1.00 98.25 95 THR A N 1
ATOM 765 C CA . THR A 1 95 ? -4.123 -8.094 1.089 1.00 98.25 95 THR A CA 1
ATOM 766 C C . THR A 1 95 ? -4.999 -7.018 1.737 1.00 98.25 95 THR A C 1
ATOM 768 O O . THR A 1 95 ? -5.136 -6.970 2.961 1.00 98.25 95 THR A O 1
ATOM 771 N N . THR A 1 96 ? -5.633 -6.162 0.938 1.00 98.38 96 THR A N 1
ATOM 772 C CA . THR A 1 96 ? -6.504 -5.092 1.452 1.00 98.38 96 THR A CA 1
ATOM 773 C C . THR A 1 96 ? -7.798 -5.635 2.070 1.00 98.38 96 THR A C 1
ATOM 775 O O . THR A 1 96 ? -8.203 -5.160 3.133 1.00 98.38 96 THR A O 1
ATOM 778 N N . ASP A 1 97 ? -8.385 -6.695 1.505 1.00 98.38 97 ASP A N 1
ATOM 779 C CA . ASP A 1 97 ? -9.535 -7.410 2.076 1.00 98.38 97 ASP A CA 1
ATOM 780 C C . ASP A 1 97 ? -9.191 -8.019 3.449 1.00 98.38 97 ASP A C 1
ATOM 782 O O . ASP A 1 97 ? -9.992 -7.938 4.386 1.00 98.38 97 ASP A O 1
ATOM 786 N N . TYR A 1 98 ? -7.988 -8.588 3.608 1.00 98.50 98 TYR A N 1
ATOM 787 C CA . TYR A 1 98 ? -7.501 -9.082 4.899 1.00 98.50 98 TYR A CA 1
ATOM 788 C C . TYR A 1 98 ? -7.461 -7.969 5.953 1.00 98.50 98 TYR A C 1
ATOM 790 O O . TYR A 1 98 ? -8.002 -8.142 7.049 1.00 98.50 98 TYR A O 1
ATOM 798 N N . TYR A 1 99 ? -6.878 -6.810 5.633 1.00 98.62 99 TYR A N 1
ATOM 799 C CA . TYR A 1 99 ? -6.814 -5.690 6.575 1.00 98.62 99 TYR A CA 1
ATOM 800 C C . TYR A 1 99 ? -8.189 -5.079 6.858 1.00 98.62 99 TYR A C 1
ATOM 802 O O . TYR A 1 99 ? -8.477 -4.760 8.013 1.00 98.62 99 TYR A O 1
ATOM 810 N N . SER A 1 100 ? -9.066 -4.984 5.855 1.00 98.44 100 SER A N 1
ATOM 811 C CA . SER A 1 100 ? -10.460 -4.560 6.038 1.00 98.44 100 SER A CA 1
ATOM 812 C C . SER A 1 100 ? -11.165 -5.436 7.077 1.00 98.44 100 SER A C 1
ATOM 814 O O . SER A 1 100 ? -11.725 -4.920 8.050 1.00 98.44 100 SER A O 1
ATOM 816 N N . GLN A 1 101 ? -11.045 -6.762 6.951 1.00 98.44 101 GLN A N 1
ATOM 817 C CA . GLN A 1 101 ? -11.633 -7.717 7.891 1.00 98.44 101 GLN A CA 1
ATOM 818 C C . GLN A 1 101 ? -10.976 -7.658 9.277 1.00 98.44 101 GLN A C 1
ATOM 820 O O . GLN A 1 101 ? -11.678 -7.553 10.286 1.00 98.44 101 GLN A O 1
ATOM 825 N N . LYS A 1 102 ? -9.637 -7.681 9.340 1.00 97.88 102 LYS A N 1
ATOM 826 C CA . LYS A 1 102 ? -8.857 -7.628 10.589 1.00 97.88 102 LYS A CA 1
ATOM 827 C C . LYS A 1 102 ? -9.194 -6.382 11.407 1.00 97.88 102 LYS A C 1
ATOM 829 O O . LYS A 1 102 ? -9.389 -6.464 12.620 1.00 97.88 102 LYS A O 1
ATOM 834 N N . LEU A 1 103 ? -9.262 -5.225 10.750 1.00 98.06 103 LEU A N 1
ATOM 835 C CA . LEU A 1 103 ? -9.424 -3.927 11.403 1.00 98.06 103 LEU A CA 1
ATOM 836 C C . LEU A 1 103 ? -10.886 -3.496 11.548 1.00 98.06 103 LEU A C 1
ATOM 838 O O . LEU A 1 103 ? -11.129 -2.507 12.247 1.00 98.06 103 LEU A O 1
ATOM 842 N N . LYS A 1 104 ? -11.825 -4.245 10.946 1.00 97.88 104 LYS A N 1
ATOM 843 C CA . LYS A 1 104 ? -13.261 -3.932 10.842 1.00 97.88 104 LYS A CA 1
ATOM 844 C C . LYS A 1 104 ? -13.510 -2.573 10.181 1.00 97.88 104 LYS A C 1
ATOM 846 O O . LYS A 1 104 ? -14.322 -1.783 10.658 1.00 97.88 104 LYS A O 1
ATOM 851 N N . ILE A 1 105 ? -12.777 -2.305 9.105 1.00 97.88 105 ILE A N 1
ATOM 852 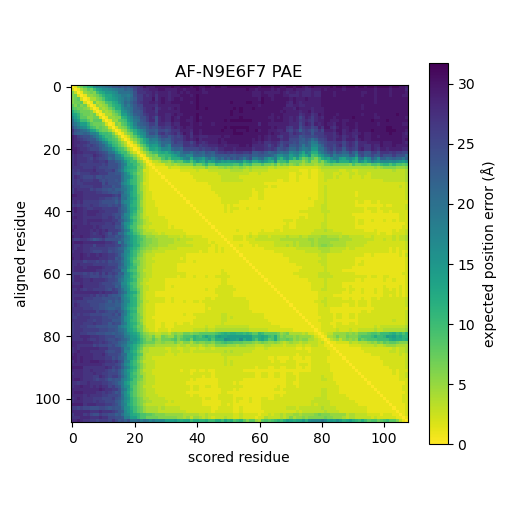C CA . ILE A 1 105 ? -12.858 -1.065 8.331 1.00 97.88 105 ILE A CA 1
ATOM 853 C C . ILE A 1 105 ? -13.603 -1.348 7.030 1.00 97.88 105 ILE A C 1
ATOM 855 O O . ILE A 1 105 ? -13.249 -2.276 6.306 1.00 97.88 105 ILE A O 1
ATOM 859 N N . VAL A 1 106 ? -14.603 -0.525 6.723 1.00 95.88 106 VAL A N 1
ATOM 860 C CA . VAL A 1 106 ? -15.277 -0.495 5.421 1.00 95.88 106 VAL A CA 1
ATOM 861 C C . VAL A 1 106 ? -14.770 0.733 4.668 1.00 95.88 106 VAL A C 1
ATOM 863 O O . VAL A 1 106 ? -14.712 1.818 5.247 1.00 95.88 106 VAL A O 1
ATOM 866 N N . CYS A 1 107 ? -14.356 0.536 3.419 1.00 93.38 107 CYS A N 1
ATOM 867 C CA . CYS A 1 107 ? -14.008 1.611 2.495 1.00 93.38 107 CYS A CA 1
ATOM 868 C C . CYS A 1 107 ? -15.247 1.970 1.659 1.00 93.38 107 CYS A C 1
ATOM 870 O O . CYS A 1 107 ? -16.004 1.064 1.304 1.00 93.38 107 CYS A O 1
ATOM 872 N N . ASP A 1 108 ? -15.457 3.263 1.405 1.00 82.56 108 ASP A N 1
ATOM 873 C CA . ASP A 1 108 ? -16.623 3.802 0.681 1.00 82.56 108 ASP A CA 1
ATOM 874 C C . ASP A 1 108 ? -16.536 3.621 -0.845 1.00 82.56 108 ASP A C 1
ATOM 876 O O . ASP A 1 108 ? -15.406 3.671 -1.388 1.00 82.56 108 ASP A O 1
#

Mean predicted aligned error: 10.54 Å

Foldseek 3Di:
DDDDDDDDDDDPPPPVPPDPPPPPLVVLVVLQVVLVVVLVVLVVQLPDPPHDLVSVLCSLQPVNVCSCVPGNLVSCVVNDPPDDSVVVVVVVVVVSVVSCVVSVHDHD

Radius of gyration: 25.28 Å; Cα contacts (8 Å, |Δi|>4): 61; chains: 1; bounding box: 75×22×70 Å

Secondary structure (DSSP, 8-state):
------------------------HHHHHHHHHHHHHHHHHHHHHHH-TTS-HHHHHHIIIIIHHHHIIIIIHHHHHHH--SS-HHHHHHHHHHHHHHHHHHHT----

Solvent-accessible surface area (backbone atoms only — not comparable to full-atom values): 6661 Å² total; per-residue (Å²): 141,83,88,84,81,85,88,80,86,81,79,84,74,83,68,85,69,77,70,74,81,74,76,57,60,68,63,39,48,50,45,24,56,57,34,48,55,51,48,53,57,45,49,53,45,67,68,40,89,82,51,56,68,68,59,36,44,46,36,66,63,42,52,48,55,49,44,41,65,72,38,26,50,59,25,46,61,73,77,45,83,89,66,58,70,67,57,55,52,50,56,49,49,54,52,51,52,50,49,27,62,75,70,71,51,84,71,134